Protein AF-A0AAD4YXG2-F1 (afdb_monomer)

Solvent-accessible surface area (backbone atoms only — not comparable to full-atom values): 8298 Å² total; per-residue (Å²): 131,85,83,76,75,76,77,72,77,76,66,37,11,30,27,74,53,99,91,39,80,49,74,29,40,59,72,61,63,84,53,98,58,30,67,62,29,49,56,43,34,53,54,48,53,57,55,30,40,77,74,67,58,70,81,53,51,87,80,49,86,70,93,64,57,68,69,56,36,45,53,53,62,66,35,30,12,63,47,50,33,50,24,39,52,54,72,71,50,83,59,79,82,60,73,46,59,39,38,32,73,42,69,59,50,67,49,57,54,51,50,51,16,40,46,12,54,76,68,68,33,44,38,37,40,36,33,61,81,50,73,37,48,28,46,79,47,39,48,77,50,74,85,61,99

Structure (mmCIF, N/CA/C/O backbone):
data_AF-A0AAD4YXG2-F1
#
_entry.id   AF-A0AAD4YXG2-F1
#
loop_
_atom_site.group_PDB
_atom_site.id
_atom_site.type_symbol
_atom_site.label_atom_id
_atom_site.label_alt_id
_atom_site.label_comp_id
_atom_site.label_asym_id
_atom_site.label_entity_id
_atom_site.label_seq_id
_atom_site.pdbx_PDB_ins_code
_atom_site.Cartn_x
_atom_site.Cartn_y
_atom_site.Cartn_z
_atom_site.occupancy
_atom_site.B_iso_or_equiv
_atom_site.auth_seq_id
_atom_site.auth_comp_id
_atom_site.auth_asym_id
_atom_site.auth_atom_id
_atom_site.pdbx_PDB_model_num
ATOM 1 N N . MET A 1 1 ? 14.886 6.160 -39.833 1.00 40.16 1 MET A N 1
ATOM 2 C CA . MET A 1 1 ? 13.669 5.986 -39.010 1.00 40.16 1 MET A CA 1
ATOM 3 C C . MET A 1 1 ? 13.838 6.837 -37.766 1.00 40.16 1 MET A C 1
ATOM 5 O O . MET A 1 1 ? 14.903 6.783 -37.172 1.00 40.16 1 MET A O 1
ATOM 9 N N . ARG A 1 2 ? 12.877 7.707 -37.438 1.00 43.59 2 ARG A N 1
ATOM 10 C CA . ARG A 1 2 ? 12.945 8.506 -36.206 1.00 43.59 2 ARG A CA 1
ATOM 11 C C . ARG A 1 2 ? 12.713 7.564 -35.029 1.00 43.59 2 ARG A C 1
ATOM 13 O O . ARG A 1 2 ? 11.618 7.019 -34.917 1.00 43.59 2 ARG A O 1
ATOM 20 N N . ASP A 1 3 ? 13.717 7.408 -34.173 1.00 48.09 3 ASP A N 1
ATOM 21 C CA . ASP A 1 3 ? 13.568 6.801 -32.853 1.00 48.09 3 ASP A CA 1
ATOM 22 C C . ASP A 1 3 ? 12.657 7.691 -32.003 1.00 48.09 3 ASP A C 1
ATOM 24 O O . ASP A 1 3 ? 13.101 8.535 -31.221 1.00 48.09 3 ASP A O 1
ATOM 28 N N . LEU A 1 4 ? 11.345 7.526 -32.173 1.00 50.19 4 LEU A N 1
ATOM 29 C CA . LEU A 1 4 ? 10.363 7.961 -31.195 1.00 50.19 4 LEU A CA 1
ATOM 30 C C . LEU A 1 4 ? 10.610 7.124 -29.939 1.00 50.19 4 LEU A C 1
ATOM 32 O O . LEU A 1 4 ? 10.006 6.072 -29.742 1.00 50.19 4 LEU A O 1
ATOM 36 N N . LYS A 1 5 ? 11.538 7.580 -29.090 1.00 51.53 5 LYS A N 1
ATOM 37 C CA . LYS A 1 5 ? 11.666 7.116 -27.710 1.00 51.53 5 LYS A CA 1
ATOM 38 C C . LYS A 1 5 ? 10.340 7.425 -27.021 1.00 51.53 5 LYS A C 1
ATOM 40 O O . LYS A 1 5 ? 10.163 8.504 -26.459 1.00 51.53 5 LYS A O 1
ATOM 45 N N . PHE A 1 6 ? 9.394 6.492 -27.083 1.00 51.44 6 PHE A N 1
ATOM 46 C CA . PHE A 1 6 ? 8.212 6.506 -26.238 1.00 51.44 6 PHE A CA 1
ATOM 47 C C . PHE A 1 6 ? 8.705 6.435 -24.790 1.00 51.44 6 PHE A C 1
ATOM 49 O O . PHE A 1 6 ? 8.960 5.354 -24.260 1.00 51.44 6 PHE A O 1
ATOM 56 N N . LYS A 1 7 ? 8.880 7.595 -24.146 1.00 53.06 7 LYS A N 1
ATOM 57 C CA . LYS A 1 7 ? 9.027 7.679 -22.694 1.00 53.06 7 LYS A CA 1
ATOM 58 C C . LYS A 1 7 ? 7.704 7.205 -22.103 1.00 53.06 7 LYS A C 1
ATOM 60 O O . LYS A 1 7 ? 6.760 7.978 -21.971 1.00 53.06 7 LYS A O 1
ATOM 65 N N . LYS A 1 8 ? 7.607 5.911 -21.798 1.00 64.38 8 LYS A N 1
ATOM 66 C CA . LYS A 1 8 ? 6.526 5.411 -20.951 1.00 64.38 8 LYS A CA 1
ATOM 67 C C . LYS A 1 8 ? 6.696 6.079 -19.591 1.00 64.38 8 LYS A C 1
ATOM 69 O O . LYS A 1 8 ? 7.761 5.975 -18.988 1.00 64.38 8 LYS A O 1
ATOM 74 N N . ASN A 1 9 ? 5.666 6.788 -19.137 1.00 76.44 9 ASN A N 1
ATOM 75 C CA . ASN A 1 9 ? 5.658 7.326 -17.783 1.00 76.44 9 ASN A CA 1
ATOM 76 C C . ASN A 1 9 ? 5.808 6.164 -16.788 1.00 76.44 9 ASN A C 1
ATOM 78 O O . ASN A 1 9 ? 5.163 5.126 -16.983 1.00 76.44 9 ASN A O 1
ATOM 82 N N . PRO A 1 10 ? 6.639 6.308 -15.743 1.00 88.56 10 PRO A N 1
ATOM 83 C CA . PRO A 1 10 ? 6.774 5.276 -14.727 1.00 88.56 10 PRO A CA 1
ATOM 84 C C . PRO A 1 10 ? 5.439 5.048 -14.006 1.00 88.56 10 PRO A C 1
ATOM 86 O O . PRO A 1 10 ? 4.567 5.922 -13.963 1.00 88.56 10 PRO A O 1
ATOM 89 N N . ALA A 1 11 ? 5.275 3.857 -13.432 1.00 93.38 11 ALA A N 1
ATOM 90 C CA . ALA A 1 11 ? 4.135 3.552 -12.580 1.00 93.38 11 ALA A CA 1
ATOM 91 C C . ALA A 1 11 ? 4.249 4.352 -11.275 1.00 93.38 11 ALA A C 1
ATOM 93 O O . ALA A 1 11 ? 5.112 4.074 -10.441 1.00 93.38 11 ALA A O 1
ATOM 94 N N . MET A 1 12 ? 3.362 5.323 -11.090 1.00 97.31 12 MET A N 1
ATOM 95 C CA . MET A 1 12 ? 3.357 6.220 -9.939 1.00 97.31 12 MET A CA 1
ATOM 96 C C . MET A 1 12 ? 2.059 6.073 -9.166 1.00 97.31 12 MET A C 1
ATOM 98 O O . MET A 1 12 ? 0.988 5.916 -9.763 1.00 97.31 12 MET A O 1
ATOM 102 N N . SER A 1 13 ? 2.178 6.166 -7.848 1.00 98.44 13 SER A N 1
ATOM 103 C CA . SER A 1 13 ? 1.037 6.272 -6.948 1.00 98.44 13 SER A CA 1
ATOM 104 C C . SER A 1 13 ? 1.214 7.486 -6.048 1.00 98.44 13 SER A C 1
ATOM 106 O O . SER A 1 13 ? 2.343 7.820 -5.701 1.00 98.44 13 SER A O 1
ATOM 108 N N . TRP A 1 14 ? 0.127 8.152 -5.679 1.00 98.38 14 TRP A N 1
ATOM 109 C CA . TRP A 1 14 ? 0.184 9.331 -4.819 1.00 98.38 14 TRP A CA 1
ATOM 110 C C . TRP A 1 14 ? -0.969 9.383 -3.825 1.00 98.38 14 TRP A C 1
ATOM 112 O O . TRP A 1 14 ? -1.996 8.717 -3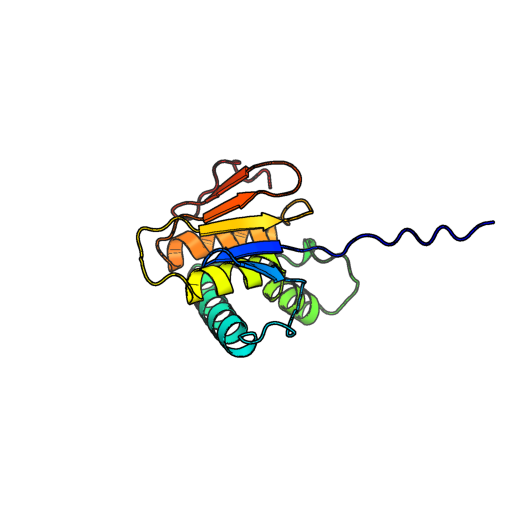.988 1.00 98.38 14 TRP A O 1
ATOM 122 N N . VAL A 1 15 ? -0.771 10.183 -2.787 1.00 97.81 15 VAL A N 1
ATOM 123 C CA . VAL A 1 15 ? -1.717 10.425 -1.701 1.00 97.81 15 VAL A CA 1
ATOM 124 C C . VAL A 1 15 ? -1.667 11.899 -1.316 1.00 97.81 15 VAL A C 1
ATOM 126 O O . VAL A 1 15 ? -0.603 12.513 -1.356 1.00 97.81 15 VAL A O 1
ATOM 129 N N . ASP A 1 16 ? -2.827 12.447 -0.969 1.00 95.25 16 ASP A N 1
ATOM 130 C CA . ASP A 1 16 ? -2.951 13.762 -0.343 1.00 95.25 16 ASP A CA 1
ATOM 131 C C . ASP A 1 16 ? -2.922 13.580 1.180 1.00 95.25 16 ASP A C 1
ATOM 133 O O . ASP A 1 16 ? -3.770 12.877 1.743 1.00 95.25 16 ASP A O 1
ATOM 137 N N . VAL A 1 17 ? -1.915 14.162 1.827 1.00 93.12 17 VAL A N 1
ATOM 138 C CA . VAL A 1 17 ? -1.789 14.233 3.284 1.00 93.12 17 VAL A CA 1
ATOM 139 C C . VAL A 1 17 ? -1.463 15.673 3.641 1.00 93.12 17 VAL A C 1
ATOM 141 O O . VAL A 1 17 ? -0.584 16.267 3.034 1.00 93.12 17 VAL A O 1
ATOM 144 N N . ASP A 1 18 ? -2.169 16.241 4.619 1.00 90.06 18 ASP A N 1
ATOM 145 C CA . ASP A 1 18 ? -1.928 17.608 5.098 1.00 90.06 18 ASP A CA 1
ATOM 146 C C . ASP A 1 18 ? -1.915 18.671 3.977 1.00 90.06 18 ASP A C 1
ATOM 148 O O . ASP A 1 18 ? -1.252 19.700 4.086 1.00 90.06 18 ASP A O 1
ATOM 152 N N . ARG A 1 19 ? -2.731 18.455 2.927 1.00 91.12 19 ARG A N 1
ATOM 153 C CA . ARG A 1 19 ? -2.850 19.298 1.718 1.00 91.12 19 ARG A CA 1
ATOM 154 C C . ARG A 1 19 ? -1.615 19.281 0.814 1.00 91.12 19 ARG A C 1
ATOM 156 O O . ARG A 1 19 ? -1.494 20.134 -0.067 1.00 91.12 19 ARG A O 1
ATOM 163 N N . GLU A 1 20 ? -0.721 18.320 1.006 1.00 95.62 20 GLU A N 1
ATOM 164 C CA . GLU A 1 20 ? 0.434 18.074 0.156 1.00 95.62 20 GLU A CA 1
ATOM 165 C C . GLU A 1 20 ? 0.266 16.751 -0.600 1.00 95.62 20 GLU A C 1
ATOM 167 O O . GLU A 1 20 ? -0.177 15.732 -0.062 1.00 95.62 20 GLU A O 1
ATOM 172 N N . VAL A 1 21 ? 0.617 16.764 -1.889 1.00 97.31 21 VAL A N 1
ATOM 173 C CA . VAL A 1 21 ? 0.595 15.565 -2.729 1.00 97.31 21 VAL A CA 1
ATOM 174 C C . VAL A 1 21 ? 1.945 14.868 -2.649 1.00 97.31 21 VAL A C 1
ATOM 176 O O . VAL A 1 21 ? 2.933 15.332 -3.217 1.00 97.31 21 VAL A O 1
ATOM 179 N N . HIS A 1 22 ? 1.962 13.693 -2.029 1.00 98.06 22 HIS A N 1
ATOM 180 C CA . HIS A 1 22 ? 3.145 12.844 -1.945 1.00 98.06 22 HIS A CA 1
ATOM 181 C C . HIS A 1 22 ? 3.076 11.761 -3.015 1.00 98.06 22 HIS A C 1
ATOM 183 O O . HIS A 1 22 ? 2.147 10.951 -3.032 1.00 98.06 22 HIS A O 1
ATOM 189 N N . THR A 1 23 ? 4.058 11.749 -3.915 1.00 97.94 23 THR A N 1
ATOM 190 C CA . THR A 1 23 ? 4.132 10.814 -5.046 1.00 97.94 23 THR A CA 1
ATOM 191 C C . THR A 1 23 ? 5.253 9.811 -4.833 1.00 97.94 23 THR A C 1
ATOM 193 O O . THR A 1 23 ? 6.327 10.173 -4.366 1.00 97.94 23 THR A O 1
ATOM 196 N N . PHE A 1 24 ? 5.000 8.562 -5.210 1.00 98.25 24 PHE A N 1
ATOM 197 C CA . PHE A 1 24 ? 5.917 7.445 -5.046 1.00 98.25 24 PHE A CA 1
ATOM 198 C C . PHE A 1 24 ? 6.078 6.686 -6.360 1.00 98.25 24 PHE A C 1
ATOM 200 O O . PHE A 1 24 ? 5.102 6.407 -7.068 1.00 98.25 24 PHE A O 1
ATOM 207 N N . MET A 1 25 ? 7.312 6.290 -6.653 1.00 97.12 25 MET A N 1
ATOM 208 C CA . MET A 1 25 ? 7.646 5.275 -7.658 1.00 97.12 25 MET A CA 1
ATOM 209 C C . MET A 1 25 ? 7.971 3.931 -6.995 1.00 97.12 25 MET A C 1
ATOM 211 O O . MET A 1 25 ? 8.062 3.829 -5.775 1.00 97.12 25 MET A O 1
ATOM 215 N N . ALA A 1 26 ? 8.108 2.867 -7.789 1.00 95.12 26 ALA A N 1
ATOM 216 C CA . ALA A 1 26 ? 8.556 1.589 -7.246 1.00 95.12 26 ALA A CA 1
ATOM 217 C C . ALA A 1 26 ? 9.995 1.709 -6.709 1.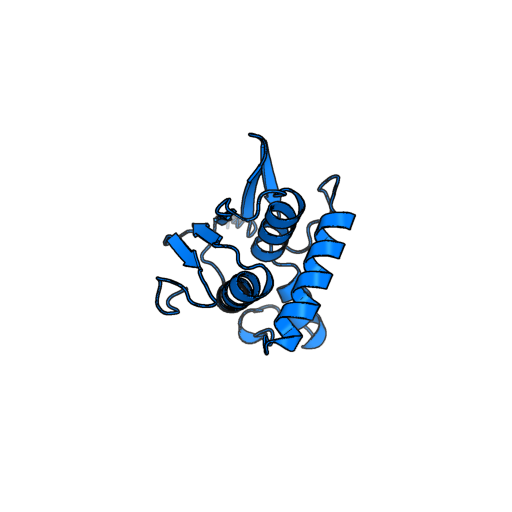00 95.12 26 ALA A C 1
ATOM 219 O O . ALA A 1 26 ? 10.868 2.214 -7.413 1.00 95.12 26 ALA A O 1
ATOM 220 N N . GLY A 1 27 ? 10.229 1.246 -5.479 1.00 94.31 27 GLY A N 1
ATOM 221 C CA . GLY A 1 27 ? 11.536 1.331 -4.814 1.00 94.31 27 GLY A CA 1
ATOM 222 C C . GLY A 1 27 ? 11.985 2.755 -4.467 1.00 94.31 27 GLY A C 1
ATOM 223 O O . GLY A 1 27 ? 13.179 2.985 -4.308 1.00 94.31 27 GLY A O 1
ATOM 224 N N . ASP A 1 28 ? 11.057 3.709 -4.391 1.00 93.50 28 ASP A N 1
ATOM 225 C CA . ASP A 1 28 ? 11.376 5.116 -4.164 1.00 93.50 28 ASP A CA 1
ATOM 226 C C . ASP A 1 28 ? 11.943 5.378 -2.758 1.00 93.50 28 ASP A C 1
ATOM 228 O O . ASP A 1 28 ? 11.373 4.970 -1.743 1.00 93.50 28 ASP A O 1
ATOM 232 N N . LEU A 1 29 ? 13.071 6.089 -2.716 1.00 95.56 29 LEU A N 1
ATOM 233 C CA . LEU A 1 29 ? 13.778 6.495 -1.502 1.00 95.56 29 LEU A CA 1
ATOM 234 C C . LEU A 1 29 ? 13.964 8.017 -1.400 1.00 95.56 29 LEU A C 1
ATOM 236 O O . LEU A 1 29 ? 14.557 8.475 -0.423 1.00 95.56 29 LEU A O 1
ATOM 240 N N . SER A 1 30 ? 13.469 8.809 -2.362 1.00 95.62 30 SER A N 1
ATOM 241 C CA . SER A 1 30 ? 13.703 10.260 -2.398 1.00 95.62 30 SER A CA 1
ATOM 242 C C . SER A 1 30 ? 12.850 11.045 -1.403 1.00 95.62 30 SER A C 1
ATOM 244 O O . SER A 1 30 ? 13.126 12.213 -1.143 1.00 95.62 30 SER A O 1
ATOM 246 N N . HIS A 1 31 ? 11.805 10.430 -0.846 1.00 97.06 31 HIS A N 1
ATOM 247 C CA . HIS A 1 31 ? 10.954 11.073 0.149 1.00 97.06 31 HIS A CA 1
ATOM 248 C C . HIS A 1 31 ? 11.739 11.363 1.449 1.00 97.06 31 HIS A C 1
ATOM 250 O O . HIS A 1 31 ? 12.414 10.458 1.942 1.00 97.06 31 HIS A O 1
ATOM 256 N N . PRO A 1 32 ? 11.599 12.544 2.090 1.00 96.94 32 PRO A N 1
ATOM 257 C CA . PRO A 1 32 ? 12.317 12.872 3.334 1.00 96.94 32 PRO A CA 1
ATOM 258 C C . PRO A 1 32 ? 12.098 11.868 4.477 1.00 96.94 32 PRO A C 1
ATOM 260 O O . PRO A 1 32 ? 12.966 11.663 5.319 1.00 96.94 32 PRO A O 1
ATOM 263 N N . ARG A 1 33 ? 10.935 11.206 4.480 1.00 97.38 33 ARG A N 1
ATOM 264 C CA . ARG A 1 33 ? 10.550 10.154 5.441 1.00 97.38 33 ARG A CA 1
ATOM 265 C C . ARG A 1 33 ? 10.720 8.724 4.912 1.00 97.38 33 ARG A C 1
ATOM 267 O O . ARG A 1 33 ? 10.096 7.802 5.430 1.00 97.38 33 ARG A O 1
ATOM 274 N N . SER A 1 34 ? 11.513 8.511 3.859 1.00 97.75 34 SER A N 1
ATOM 275 C CA . SER A 1 34 ? 11.640 7.208 3.179 1.00 97.75 34 SER A CA 1
ATOM 276 C C . SER A 1 34 ? 12.005 6.063 4.125 1.00 97.75 34 SER A C 1
ATOM 278 O O . SER A 1 34 ? 11.481 4.958 3.981 1.00 97.75 34 SER A O 1
ATOM 280 N N . ARG A 1 35 ? 12.835 6.320 5.140 1.00 98.25 35 ARG A N 1
ATOM 281 C CA . ARG A 1 35 ? 13.156 5.337 6.182 1.00 98.25 35 ARG A CA 1
ATOM 282 C C . ARG A 1 35 ? 11.912 4.867 6.942 1.00 98.25 35 ARG A C 1
ATOM 284 O O . ARG A 1 35 ? 11.657 3.670 7.004 1.00 98.25 35 ARG A O 1
ATOM 291 N N . GLU A 1 36 ? 11.121 5.790 7.478 1.00 98.44 36 GLU A N 1
ATOM 292 C CA . GLU A 1 36 ? 9.921 5.473 8.267 1.00 98.44 36 GLU A CA 1
ATOM 293 C C . GLU A 1 36 ? 8.831 4.810 7.415 1.00 98.44 36 GLU A C 1
ATOM 295 O O . GLU A 1 36 ? 8.110 3.923 7.882 1.00 98.44 36 GLU A O 1
ATOM 300 N N . ILE A 1 37 ? 8.730 5.214 6.145 1.00 98.44 37 ILE A N 1
ATOM 301 C CA . ILE A 1 37 ? 7.829 4.597 5.167 1.00 98.44 37 ILE A CA 1
ATOM 302 C C . ILE A 1 37 ? 8.220 3.137 4.952 1.00 98.44 37 ILE A C 1
ATOM 304 O O . ILE A 1 37 ? 7.359 2.265 5.048 1.00 98.44 37 ILE A O 1
ATOM 308 N N . ASN A 1 38 ? 9.506 2.858 4.720 1.00 98.06 38 ASN A N 1
ATOM 309 C CA . ASN A 1 38 ? 9.996 1.491 4.557 1.00 98.06 38 ASN A CA 1
ATOM 310 C C . ASN A 1 38 ? 9.814 0.666 5.835 1.00 98.06 38 ASN A C 1
ATOM 312 O O . ASN A 1 38 ? 9.313 -0.449 5.769 1.00 98.06 38 ASN A O 1
ATOM 316 N N . GLU A 1 39 ? 10.120 1.213 7.012 1.00 98.38 39 GLU A N 1
ATOM 317 C CA . GLU A 1 39 ? 9.882 0.518 8.285 1.00 98.38 39 GLU A CA 1
ATOM 318 C C . GLU A 1 39 ? 8.393 0.184 8.492 1.00 98.38 39 GLU A C 1
ATOM 320 O O . GLU A 1 39 ? 8.051 -0.890 8.993 1.00 98.38 39 GLU A O 1
ATOM 325 N N . THR A 1 40 ? 7.489 1.081 8.090 1.00 98.31 40 THR A N 1
ATOM 326 C CA . THR A 1 40 ? 6.038 0.841 8.128 1.00 98.31 40 THR A CA 1
ATOM 327 C C . THR A 1 40 ? 5.624 -0.234 7.125 1.00 98.31 40 THR A C 1
ATOM 329 O O . THR A 1 40 ? 4.869 -1.142 7.477 1.00 98.31 40 THR A O 1
ATOM 332 N 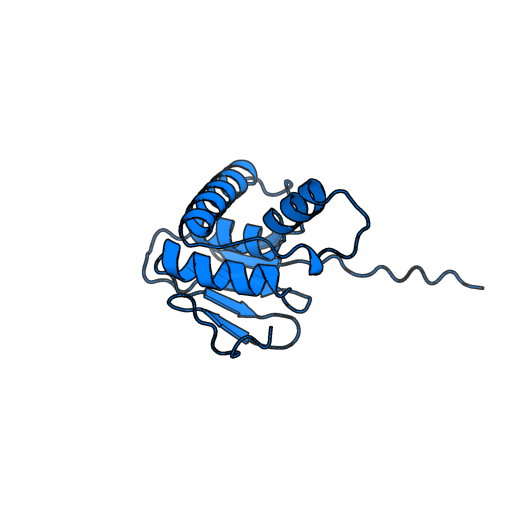N . LEU A 1 41 ? 6.154 -0.171 5.903 1.00 98.50 41 LEU A N 1
ATOM 333 C CA . LEU A 1 41 ? 5.919 -1.154 4.851 1.00 98.50 41 LEU A CA 1
ATOM 334 C C . LEU A 1 41 ? 6.368 -2.557 5.279 1.00 98.50 41 LEU A C 1
ATOM 336 O O . LEU A 1 41 ? 5.580 -3.495 5.188 1.00 98.50 41 LEU A O 1
ATOM 340 N N . GLU A 1 42 ? 7.579 -2.706 5.818 1.00 98.31 42 GLU A N 1
ATOM 341 C CA . GLU A 1 42 ? 8.100 -3.991 6.303 1.00 98.31 42 GLU A CA 1
ATOM 342 C C . GLU A 1 42 ? 7.233 -4.573 7.425 1.00 98.31 42 GLU A C 1
ATOM 344 O O . GLU A 1 42 ? 6.887 -5.760 7.413 1.00 98.31 42 GLU A O 1
ATOM 349 N N . LYS A 1 43 ? 6.790 -3.729 8.368 1.00 98.44 43 LYS A N 1
ATOM 350 C CA . LYS A 1 43 ? 5.848 -4.142 9.421 1.00 98.44 43 LYS A CA 1
ATOM 351 C C . LYS A 1 43 ? 4.528 -4.637 8.830 1.00 98.44 43 LYS A C 1
ATOM 353 O O . LYS A 1 43 ? 3.992 -5.641 9.303 1.00 98.44 43 LYS A O 1
ATOM 358 N N . LEU A 1 44 ? 3.990 -3.957 7.815 1.00 98.38 44 LEU A N 1
ATOM 359 C CA . LEU A 1 44 ? 2.775 -4.399 7.129 1.00 98.38 44 LEU A CA 1
ATOM 360 C C . LEU A 1 44 ? 3.006 -5.722 6.400 1.00 98.38 44 LEU A C 1
ATOM 362 O O . LEU A 1 44 ? 2.201 -6.630 6.580 1.00 98.38 44 LEU A O 1
ATOM 366 N N . ILE A 1 45 ? 4.105 -5.862 5.651 1.00 98.12 45 ILE A N 1
ATOM 367 C CA . ILE A 1 45 ? 4.478 -7.094 4.938 1.00 98.12 45 ILE A CA 1
ATOM 368 C C . ILE A 1 45 ? 4.533 -8.282 5.900 1.00 98.12 45 ILE A C 1
ATOM 370 O O . ILE A 1 45 ? 3.933 -9.318 5.616 1.00 98.12 45 ILE A O 1
ATOM 374 N N . GLY A 1 46 ? 5.190 -8.130 7.053 1.00 98.31 46 GLY A N 1
ATOM 375 C CA . GLY A 1 46 ? 5.229 -9.168 8.083 1.00 98.31 46 GLY A CA 1
ATOM 376 C C . GLY A 1 46 ? 3.829 -9.567 8.559 1.00 98.31 46 GLY A C 1
ATOM 377 O O . GLY A 1 46 ? 3.487 -10.747 8.565 1.00 98.31 46 GLY A O 1
ATOM 378 N N . LYS A 1 47 ? 2.979 -8.586 8.883 1.00 98.50 47 LYS A N 1
ATOM 379 C CA . LYS A 1 47 ? 1.612 -8.842 9.368 1.00 98.50 47 LYS A CA 1
ATOM 380 C C . LYS A 1 47 ? 0.713 -9.491 8.318 1.00 98.50 47 LYS A C 1
ATOM 382 O O . LYS A 1 47 ? -0.013 -10.423 8.644 1.00 98.50 47 LYS A O 1
ATOM 387 N N . VAL A 1 48 ? 0.749 -9.036 7.064 1.00 98.44 48 VAL A N 1
ATOM 388 C CA . VAL A 1 48 ? -0.098 -9.622 6.013 1.00 98.44 48 VAL A CA 1
ATOM 389 C C . VAL A 1 48 ? 0.340 -11.044 5.661 1.00 98.44 48 VAL A C 1
ATOM 391 O O . VAL A 1 48 ? -0.517 -11.878 5.384 1.00 98.44 48 VAL A O 1
ATOM 394 N N . LYS A 1 49 ? 1.644 -11.358 5.733 1.00 97.88 49 LYS A N 1
ATOM 395 C CA . LYS A 1 49 ? 2.153 -12.726 5.545 1.00 97.88 49 LYS A CA 1
ATOM 396 C C . LYS A 1 49 ? 1.608 -13.684 6.600 1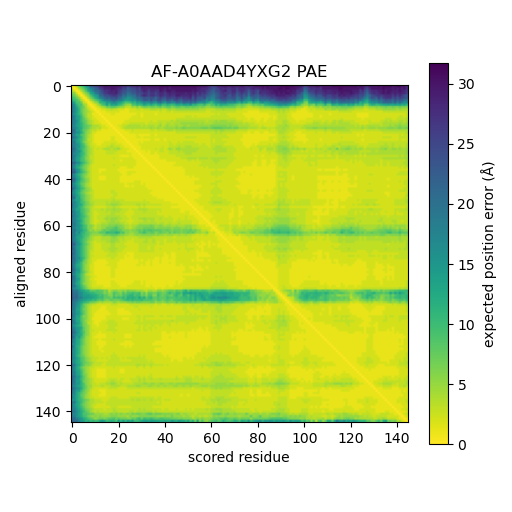.00 97.88 49 LYS A C 1
ATOM 398 O O . LYS A 1 49 ? 1.193 -14.782 6.249 1.00 97.88 49 LYS A O 1
ATOM 403 N N . LEU A 1 50 ? 1.532 -13.253 7.863 1.00 97.94 50 LEU A N 1
ATOM 404 C CA . LEU A 1 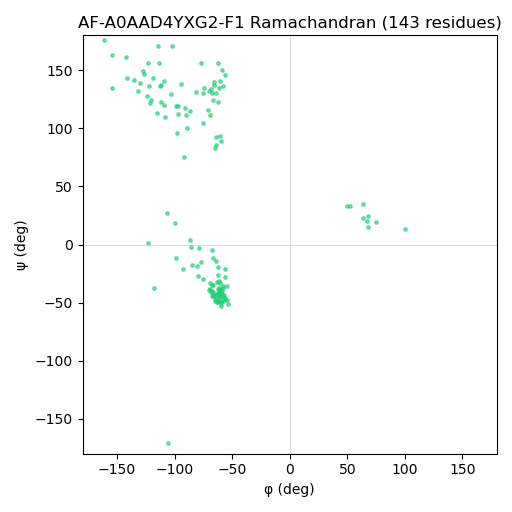50 ? 0.918 -14.045 8.938 1.00 97.94 50 LEU A CA 1
ATOM 405 C C . LEU A 1 50 ? -0.575 -14.320 8.696 1.00 97.94 50 LEU A C 1
ATOM 407 O O . LEU A 1 50 ? -1.092 -15.325 9.170 1.00 97.94 50 LEU A O 1
ATOM 411 N N . LEU A 1 51 ? -1.262 -13.460 7.937 1.00 97.38 51 LEU A N 1
ATOM 412 C CA . LEU A 1 51 ? -2.649 -13.673 7.514 1.00 97.38 51 LEU A CA 1
ATOM 413 C C . LEU A 1 51 ? -2.786 -14.506 6.227 1.00 97.38 51 LEU A C 1
ATOM 415 O O . LEU A 1 51 ? -3.910 -14.766 5.804 1.00 97.38 51 LEU A O 1
ATOM 419 N N . GLY A 1 52 ? -1.678 -14.912 5.599 1.00 97.62 52 GLY A N 1
ATOM 420 C CA . GLY A 1 52 ? -1.674 -15.735 4.388 1.00 97.62 52 GLY A CA 1
ATOM 421 C C . GLY A 1 52 ? -1.458 -14.978 3.074 1.00 97.62 52 GLY A C 1
ATOM 422 O O . GLY A 1 52 ? -1.681 -15.552 2.010 1.00 97.62 52 GLY A O 1
ATOM 423 N N . TYR A 1 53 ? -1.023 -13.713 3.100 1.00 97.88 53 TYR A N 1
ATOM 424 C CA . TYR A 1 53 ? -0.590 -13.035 1.873 1.00 97.88 53 TYR A CA 1
ATOM 425 C C . TYR A 1 53 ? 0.691 -13.673 1.319 1.00 97.88 53 TYR A C 1
ATOM 427 O O . TYR A 1 53 ? 1.724 -13.710 1.993 1.00 97.88 53 TYR A O 1
ATOM 435 N N . VAL A 1 54 ? 0.634 -14.098 0.057 1.00 96.69 54 VAL A N 1
ATOM 436 C CA . VAL A 1 54 ? 1.774 -14.602 -0.716 1.00 96.69 54 VAL A CA 1
ATOM 437 C C . VAL A 1 54 ? 1.946 -13.707 -1.947 1.00 96.69 54 VAL A C 1
ATOM 439 O O . VAL A 1 54 ? 0.975 -13.546 -2.690 1.00 96.69 54 VAL A O 1
ATOM 442 N N . PRO A 1 55 ? 3.133 -13.113 -2.180 1.00 96.94 55 PRO A N 1
ATOM 443 C CA . PRO A 1 55 ? 3.369 -12.309 -3.372 1.00 96.94 55 PRO A CA 1
ATOM 444 C C . PRO A 1 55 ? 3.219 -13.130 -4.648 1.00 96.94 55 PRO A C 1
ATOM 446 O O . PRO A 1 55 ? 3.777 -14.223 -4.753 1.00 96.94 55 PRO A O 1
ATOM 449 N N . ASP A 1 56 ? 2.518 -12.577 -5.631 1.00 97.00 56 ASP A N 1
ATOM 450 C CA . ASP A 1 56 ? 2.281 -13.250 -6.908 1.00 97.00 56 ASP A CA 1
ATOM 451 C C . ASP A 1 56 ? 3.271 -12.775 -7.983 1.00 97.00 56 ASP A C 1
ATOM 453 O O . ASP A 1 56 ? 3.071 -11.752 -8.647 1.00 97.00 56 ASP A O 1
ATOM 457 N N . THR A 1 57 ? 4.361 -13.531 -8.157 1.00 96.31 57 THR A N 1
ATOM 458 C CA . THR A 1 57 ? 5.468 -13.187 -9.068 1.00 96.31 57 THR A CA 1
ATOM 459 C C . THR A 1 57 ? 5.081 -13.198 -10.545 1.00 96.31 57 THR A C 1
ATOM 461 O O . THR A 1 57 ? 5.801 -12.615 -11.354 1.00 96.31 57 THR A O 1
ATOM 464 N N . ARG A 1 58 ? 3.901 -13.726 -10.909 1.00 95.56 58 ARG A N 1
ATOM 465 C CA . ARG A 1 58 ? 3.355 -13.641 -12.277 1.00 95.56 58 ARG A CA 1
ATOM 466 C C . ARG A 1 58 ? 3.092 -12.197 -12.720 1.00 95.56 58 ARG A C 1
ATOM 468 O O . ARG A 1 58 ? 2.990 -11.938 -13.915 1.00 95.56 58 ARG A O 1
ATOM 475 N N . PHE A 1 59 ? 2.990 -11.253 -11.778 1.00 93.94 59 PHE A N 1
ATOM 476 C CA . PHE A 1 59 ? 2.845 -9.822 -12.068 1.00 93.94 59 PHE A CA 1
ATOM 477 C C . PHE A 1 59 ? 4.177 -9.078 -12.263 1.00 93.94 59 PHE A C 1
ATOM 479 O O . PHE A 1 59 ? 4.158 -7.863 -12.467 1.00 93.94 59 PHE A O 1
ATOM 486 N N . VAL A 1 60 ? 5.316 -9.776 -12.233 1.00 93.25 60 VAL A N 1
ATOM 487 C CA . VAL A 1 60 ? 6.637 -9.230 -12.574 1.00 93.25 60 VAL A CA 1
ATOM 488 C C . VAL A 1 60 ? 7.065 -9.816 -13.918 1.00 93.25 60 VAL A C 1
ATOM 490 O O . VAL A 1 60 ? 7.343 -11.006 -14.024 1.00 93.25 60 VAL A O 1
ATOM 493 N N . LEU A 1 61 ? 7.084 -8.981 -14.959 1.00 89.31 61 LEU A N 1
ATOM 494 C CA . LEU A 1 61 ? 7.389 -9.410 -16.333 1.00 89.31 61 LEU A CA 1
ATOM 495 C C . LEU A 1 61 ? 8.890 -9.454 -16.627 1.00 89.31 61 LEU A C 1
ATOM 497 O O . LEU A 1 61 ? 9.310 -10.029 -17.626 1.00 89.31 61 LEU A O 1
ATOM 501 N N . GLN A 1 62 ? 9.686 -8.788 -15.796 1.00 88.19 62 GLN A N 1
ATOM 502 C CA . GLN A 1 62 ? 11.130 -8.766 -15.921 1.00 88.19 62 GLN A CA 1
ATOM 503 C C . GLN A 1 62 ? 11.697 -10.152 -15.609 1.00 88.19 62 GLN A C 1
ATOM 505 O O . GLN A 1 62 ? 11.338 -10.767 -14.602 1.00 88.19 62 GLN A O 1
ATOM 510 N N . ASP A 1 63 ? 12.607 -10.607 -16.463 1.00 90.44 63 ASP A N 1
ATOM 511 C CA . ASP A 1 63 ? 13.336 -11.849 -16.251 1.00 90.44 63 ASP A CA 1
ATOM 512 C C . ASP A 1 63 ? 14.406 -11.633 -15.174 1.00 90.44 63 ASP A C 1
ATOM 514 O O . ASP A 1 63 ? 15.389 -10.920 -15.374 1.00 90.44 63 ASP A O 1
ATOM 518 N N . MET A 1 64 ? 14.131 -12.148 -13.980 1.00 93.12 64 MET A N 1
ATOM 519 C CA . MET A 1 64 ? 14.981 -12.055 -12.798 1.00 93.12 64 MET A CA 1
ATOM 520 C C . MET A 1 64 ? 14.682 -13.236 -11.875 1.00 93.12 64 MET A C 1
ATOM 522 O O . MET A 1 64 ? 13.622 -13.859 -11.977 1.00 93.12 64 MET A O 1
ATOM 526 N N . ASP A 1 65 ? 15.584 -13.502 -10.935 1.00 95.44 65 ASP A N 1
ATOM 527 C CA . ASP A 1 65 ? 15.399 -14.565 -9.950 1.00 95.44 65 ASP A CA 1
ATOM 528 C C . ASP A 1 65 ? 14.097 -14.388 -9.153 1.00 95.44 65 ASP A C 1
ATOM 530 O O . ASP A 1 65 ? 13.684 -13.269 -8.835 1.00 95.44 65 ASP A O 1
ATOM 534 N N . GLU A 1 66 ? 13.454 -15.493 -8.773 1.00 93.44 66 GLU A N 1
ATOM 535 C CA . GLU A 1 66 ? 12.155 -15.459 -8.083 1.00 93.44 66 GLU A CA 1
ATOM 536 C C . GLU A 1 66 ? 12.183 -14.653 -6.776 1.00 93.44 66 GLU A C 1
ATOM 538 O O . GLU A 1 66 ? 11.232 -13.934 -6.465 1.00 93.44 66 GLU A O 1
ATOM 543 N N . GLU A 1 67 ? 13.286 -14.696 -6.027 1.00 93.75 67 GLU A N 1
ATOM 544 C CA . GLU A 1 67 ? 13.442 -13.872 -4.823 1.00 93.75 67 GLU A CA 1
ATOM 545 C C . GLU A 1 67 ? 13.534 -12.374 -5.146 1.00 93.75 67 GLU A C 1
ATOM 547 O O . GLU A 1 67 ? 12.973 -11.546 -4.422 1.00 93.75 67 GLU A O 1
ATOM 552 N N . LEU A 1 68 ? 14.154 -12.009 -6.272 1.00 94.06 68 LEU A N 1
ATOM 553 C CA . LEU A 1 68 ? 14.181 -10.626 -6.748 1.00 94.06 68 LEU A CA 1
ATOM 554 C C . LEU A 1 68 ? 12.795 -10.173 -7.221 1.00 94.06 68 LEU A C 1
ATOM 556 O O . LEU A 1 68 ? 12.395 -9.053 -6.895 1.00 94.06 68 LEU A O 1
ATOM 560 N N . LYS A 1 69 ? 12.018 -11.041 -7.888 1.00 95.19 69 LYS A N 1
ATOM 561 C CA . LYS A 1 69 ? 10.621 -10.739 -8.256 1.00 95.19 69 LYS A CA 1
ATOM 562 C C . LYS A 1 69 ? 9.771 -10.467 -7.022 1.00 95.19 69 LYS A C 1
ATOM 564 O O . LYS A 1 69 ? 9.110 -9.431 -6.945 1.00 95.19 69 LYS A O 1
ATOM 569 N N . LYS A 1 70 ? 9.825 -11.356 -6.022 1.00 94.75 70 LYS A N 1
ATOM 570 C CA . LYS A 1 70 ? 9.115 -11.170 -4.744 1.00 94.75 70 LYS A CA 1
ATOM 571 C C . LYS A 1 70 ? 9.518 -9.859 -4.082 1.00 94.75 70 LYS A C 1
ATOM 573 O O . LYS A 1 70 ? 8.651 -9.106 -3.641 1.00 94.75 70 LYS A O 1
ATOM 578 N N . ARG A 1 71 ? 10.823 -9.569 -4.041 1.00 94.06 71 ARG A N 1
ATOM 579 C CA . ARG A 1 71 ? 11.338 -8.322 -3.475 1.00 94.06 71 ARG A CA 1
ATOM 580 C C . ARG A 1 71 ? 10.803 -7.104 -4.219 1.00 94.06 71 ARG A C 1
ATOM 582 O O . ARG A 1 71 ? 10.348 -6.171 -3.570 1.00 94.06 71 ARG A O 1
ATOM 589 N N . SER A 1 72 ? 10.799 -7.123 -5.549 1.00 95.31 72 SER A N 1
ATOM 590 C CA . SER A 1 72 ? 10.274 -6.029 -6.373 1.00 95.31 72 SER A CA 1
ATOM 591 C C . SER A 1 72 ? 8.804 -5.724 -6.058 1.00 95.31 72 SER A C 1
ATOM 593 O O . SER A 1 72 ? 8.457 -4.561 -5.841 1.00 95.31 72 SER A O 1
ATOM 595 N N . LEU A 1 73 ? 7.967 -6.760 -5.915 1.00 97.12 73 LEU A N 1
ATOM 596 C CA . LEU A 1 73 ? 6.551 -6.606 -5.571 1.00 97.12 73 LEU A CA 1
ATOM 597 C C . LEU A 1 73 ? 6.339 -5.870 -4.247 1.00 97.12 73 LEU A C 1
ATOM 599 O O . LEU A 1 73 ? 5.386 -5.099 -4.128 1.00 97.12 73 LEU A O 1
ATOM 603 N N . TYR A 1 74 ? 7.178 -6.098 -3.234 1.00 97.00 74 TYR A N 1
ATOM 604 C CA . TYR A 1 74 ? 7.019 -5.457 -1.924 1.00 97.00 74 TYR A CA 1
ATOM 605 C C . TYR A 1 74 ? 7.124 -3.934 -1.984 1.00 97.00 74 TYR A C 1
ATOM 607 O O . TYR A 1 74 ? 6.416 -3.261 -1.240 1.00 97.00 74 TYR A O 1
ATOM 615 N N . TYR A 1 75 ? 7.918 -3.395 -2.908 1.00 97.19 75 TYR A N 1
ATOM 616 C CA . TYR A 1 75 ? 8.177 -1.959 -3.014 1.00 97.19 75 TYR A CA 1
ATOM 617 C C . TYR A 1 75 ? 7.466 -1.306 -4.201 1.00 97.19 75 TYR A C 1
ATOM 619 O O . TYR A 1 75 ? 7.927 -0.292 -4.720 1.00 97.19 75 TYR A O 1
ATOM 627 N N . HIS A 1 76 ? 6.340 -1.861 -4.651 1.00 97.94 76 HIS A N 1
ATOM 628 C CA . HIS A 1 76 ? 5.464 -1.174 -5.601 1.00 97.94 76 HIS A CA 1
ATOM 629 C C . HIS A 1 76 ? 4.956 0.164 -5.045 1.00 97.94 76 HIS A C 1
ATOM 631 O O . HIS A 1 76 ? 4.749 0.317 -3.837 1.00 97.94 76 HIS A O 1
ATOM 637 N N . SER A 1 77 ? 4.700 1.128 -5.937 1.00 98.19 77 SER A N 1
ATOM 638 C CA . SER A 1 77 ? 4.332 2.490 -5.535 1.00 98.19 77 SER A CA 1
ATOM 639 C C . SER A 1 77 ? 3.042 2.555 -4.717 1.00 98.19 77 SER A C 1
ATOM 641 O O . SER A 1 77 ? 2.959 3.365 -3.799 1.00 98.19 77 SER A O 1
ATOM 643 N N . GLU A 1 78 ? 2.061 1.682 -4.972 1.00 98.44 78 GLU A N 1
ATOM 644 C CA . GLU A 1 78 ? 0.834 1.591 -4.167 1.00 98.44 78 GLU A CA 1
ATOM 645 C C . GLU A 1 78 ? 1.141 1.257 -2.706 1.00 98.44 78 GLU A C 1
ATOM 647 O O . GLU A 1 78 ? 0.543 1.828 -1.794 1.00 98.44 78 GLU A O 1
ATOM 652 N N . LYS A 1 79 ? 2.081 0.329 -2.480 1.00 98.62 79 LYS A N 1
ATOM 653 C CA . LYS A 1 79 ? 2.437 -0.146 -1.140 1.00 98.62 79 LYS A CA 1
ATOM 654 C C . LYS A 1 79 ? 3.170 0.939 -0.360 1.00 98.62 79 LYS A C 1
ATOM 656 O O . LYS A 1 79 ? 2.877 1.134 0.819 1.00 98.62 79 LYS A O 1
ATOM 661 N N . LEU A 1 80 ? 4.046 1.692 -1.026 1.00 98.62 80 LEU A N 1
ATOM 662 C CA . LEU A 1 80 ? 4.715 2.860 -0.445 1.00 98.62 80 LEU A CA 1
ATOM 663 C C . LEU A 1 80 ? 3.715 3.973 -0.107 1.00 98.62 80 LEU A C 1
ATOM 665 O O . LEU A 1 80 ? 3.698 4.440 1.030 1.00 98.62 80 LEU A O 1
ATOM 669 N N . ALA A 1 81 ? 2.824 4.325 -1.040 1.00 98.50 81 ALA A N 1
ATOM 670 C CA . ALA A 1 81 ? 1.805 5.353 -0.823 1.00 98.50 81 ALA A CA 1
ATOM 671 C C . ALA A 1 81 ? 0.869 5.010 0.349 1.00 98.50 81 ALA A C 1
ATOM 673 O O . ALA A 1 81 ? 0.608 5.855 1.202 1.00 98.50 81 ALA A O 1
ATOM 674 N N . ILE A 1 82 ? 0.404 3.758 0.439 1.00 98.38 82 ILE A N 1
ATOM 675 C CA . ILE A 1 82 ? -0.445 3.296 1.549 1.00 98.38 82 ILE A CA 1
ATOM 676 C C . ILE A 1 82 ? 0.324 3.271 2.869 1.00 98.38 82 ILE A C 1
ATOM 678 O O . ILE A 1 82 ? -0.225 3.664 3.898 1.00 98.38 82 ILE A O 1
ATOM 682 N N . SER A 1 83 ? 1.586 2.838 2.855 1.00 98.38 83 SER A N 1
ATOM 683 C CA . SER A 1 83 ? 2.422 2.818 4.061 1.00 98.38 83 SER A CA 1
ATOM 684 C C . SER A 1 83 ? 2.654 4.229 4.592 1.00 98.38 83 SER A C 1
ATOM 686 O O . SER A 1 83 ? 2.509 4.456 5.790 1.00 98.38 83 SER A O 1
ATOM 688 N N . PHE A 1 84 ? 2.923 5.193 3.709 1.00 98.31 84 PHE A N 1
ATOM 689 C CA . PHE A 1 84 ? 3.013 6.602 4.077 1.00 98.31 84 PHE A CA 1
ATOM 690 C C . PHE A 1 84 ? 1.677 7.145 4.603 1.00 98.31 84 PHE A C 1
ATOM 692 O O . PHE A 1 84 ? 1.639 7.743 5.673 1.00 98.31 84 PHE A O 1
ATOM 699 N N . ALA A 1 85 ? 0.562 6.874 3.919 1.00 97.50 85 ALA A N 1
ATOM 700 C CA . ALA A 1 85 ? -0.757 7.320 4.366 1.00 97.50 85 ALA A CA 1
ATOM 701 C C . ALA A 1 85 ? -1.121 6.779 5.763 1.00 97.50 85 ALA A C 1
ATOM 703 O O . ALA A 1 85 ? -1.675 7.502 6.589 1.00 97.50 85 ALA A O 1
ATOM 704 N N . LEU A 1 86 ? -0.789 5.516 6.048 1.00 96.62 86 LEU A N 1
ATOM 705 C CA . LEU A 1 86 ? -0.968 4.904 7.368 1.00 96.62 86 LEU A CA 1
ATOM 706 C C . LEU A 1 86 ? -0.036 5.506 8.421 1.00 96.62 86 LEU A C 1
ATOM 708 O O . LEU A 1 86 ? -0.477 5.734 9.543 1.00 96.62 86 LEU A O 1
ATOM 712 N N . LEU A 1 87 ? 1.225 5.768 8.066 1.00 96.38 87 LEU A N 1
ATOM 713 C CA . LEU A 1 87 ? 2.204 6.413 8.944 1.00 96.38 87 LEU A CA 1
ATOM 714 C C . LEU A 1 87 ? 1.733 7.807 9.383 1.00 96.38 87 LEU A C 1
ATOM 716 O O . LEU A 1 87 ? 1.891 8.172 10.545 1.00 96.38 87 LEU A O 1
ATOM 720 N N . MET A 1 88 ? 1.151 8.573 8.460 1.00 95.50 88 MET A N 1
ATOM 721 C CA . MET A 1 88 ? 0.685 9.937 8.720 1.00 95.50 88 MET A CA 1
ATOM 722 C C . MET A 1 88 ? -0.669 9.994 9.431 1.00 95.50 88 MET A C 1
ATOM 724 O O . MET A 1 88 ? -0.973 10.964 10.124 1.00 95.50 88 MET A O 1
ATOM 728 N N . SER A 1 89 ? -1.512 8.974 9.264 1.00 88.62 89 SER A N 1
ATOM 729 C CA . SER A 1 89 ? -2.880 9.012 9.770 1.00 88.62 89 SER A CA 1
ATOM 730 C C . SER A 1 89 ? -2.984 8.491 11.205 1.00 88.62 89 SER A C 1
ATOM 732 O O . SER A 1 89 ? -3.072 7.290 11.451 1.00 88.62 89 SER A O 1
ATOM 734 N N . SER A 1 90 ? -3.048 9.413 12.167 1.00 79.12 90 SER A N 1
ATOM 735 C CA . SER A 1 90 ? -3.239 9.103 13.592 1.00 79.12 90 SER A CA 1
ATOM 736 C C . SER A 1 90 ? -4.678 8.693 13.946 1.00 79.12 90 SER A C 1
ATOM 738 O O . SER A 1 90 ? -4.898 7.902 14.864 1.00 79.12 90 SER A O 1
ATOM 740 N N . ASN A 1 91 ? -5.676 9.197 13.211 1.00 85.12 91 ASN A N 1
ATOM 741 C CA . ASN A 1 91 ? -7.088 8.908 13.463 1.00 85.12 91 ASN A CA 1
ATOM 742 C C . ASN A 1 91 ? -7.536 7.624 12.752 1.00 85.12 91 ASN A C 1
ATOM 744 O O . ASN A 1 91 ? -7.640 7.611 11.524 1.00 85.12 91 ASN A O 1
ATOM 748 N N . LYS A 1 92 ? -7.908 6.599 13.536 1.00 77.88 92 LYS A N 1
ATOM 749 C CA . LYS A 1 92 ? -8.396 5.278 13.089 1.00 77.88 92 LYS A CA 1
ATOM 750 C C . LYS A 1 92 ? -9.762 5.257 12.381 1.00 77.88 92 LYS A C 1
ATOM 752 O O . LYS A 1 92 ? -10.057 4.251 11.738 1.00 77.88 92 LYS A O 1
ATOM 757 N N . ASN A 1 93 ? -10.474 6.381 12.294 1.00 84.38 93 ASN A N 1
ATOM 758 C CA . ASN A 1 93 ? -11.727 6.494 11.530 1.00 84.38 93 ASN A CA 1
ATOM 759 C C . ASN A 1 93 ? -11.577 7.126 10.129 1.00 84.38 93 ASN A C 1
ATOM 761 O O . ASN A 1 93 ? -12.504 7.065 9.327 1.00 84.38 93 ASN A O 1
ATOM 765 N N . THR A 1 94 ? -10.433 7.733 9.799 1.00 89.19 94 THR A N 1
ATOM 766 C CA . THR A 1 94 ? -10.198 8.331 8.470 1.00 89.19 94 THR A CA 1
ATOM 767 C C . THR A 1 94 ? -10.052 7.293 7.344 1.00 89.19 94 THR A C 1
ATOM 769 O O . THR A 1 94 ? -9.262 6.363 7.428 1.00 89.19 94 THR A O 1
ATOM 772 N N . ILE A 1 95 ? -10.748 7.479 6.223 1.00 95.19 95 ILE A N 1
ATOM 773 C CA . ILE A 1 95 ? -10.554 6.640 5.027 1.00 95.19 95 ILE A CA 1
ATOM 774 C C . ILE A 1 95 ? -9.256 7.042 4.319 1.00 95.19 95 ILE A C 1
ATOM 776 O O . ILE A 1 95 ? -9.057 8.221 4.016 1.00 95.19 95 ILE A O 1
ATOM 780 N N . ILE A 1 96 ? -8.405 6.067 3.996 1.00 97.12 96 ILE A N 1
ATOM 781 C CA . ILE A 1 96 ? -7.183 6.301 3.216 1.00 97.12 96 ILE A CA 1
ATOM 782 C C . ILE A 1 96 ? -7.534 6.347 1.733 1.00 97.12 96 ILE A C 1
ATOM 784 O O . ILE A 1 96 ? -8.210 5.454 1.226 1.00 97.12 96 ILE A O 1
ATOM 788 N N . ARG A 1 97 ? -7.058 7.373 1.022 1.00 97.75 97 ARG A N 1
ATOM 789 C CA . ARG A 1 97 ? -7.276 7.529 -0.420 1.00 97.75 97 ARG A CA 1
ATOM 790 C C . ARG A 1 97 ? -5.943 7.595 -1.143 1.00 97.75 97 ARG A C 1
ATOM 792 O O . ARG A 1 97 ? -5.141 8.475 -0.854 1.00 97.75 97 ARG A O 1
ATOM 799 N N . ILE A 1 98 ? -5.728 6.683 -2.084 1.00 98.25 98 ILE A N 1
ATOM 800 C CA . ILE A 1 98 ? -4.559 6.702 -2.963 1.00 98.25 98 ILE A CA 1
ATOM 801 C C . ILE A 1 98 ? -4.989 6.732 -4.426 1.00 98.25 98 ILE A C 1
ATOM 803 O O . ILE A 1 98 ? -6.077 6.284 -4.796 1.00 98.25 98 ILE A O 1
ATOM 807 N N . PHE A 1 99 ? -4.103 7.230 -5.270 1.00 98.38 99 PHE A N 1
ATOM 808 C CA . PHE A 1 99 ? -4.306 7.317 -6.705 1.00 98.38 99 PHE A CA 1
ATOM 809 C C . PHE A 1 99 ? -3.136 6.669 -7.431 1.00 98.38 99 PHE A C 1
ATOM 811 O O . PHE A 1 99 ? -2.012 6.705 -6.939 1.00 98.38 99 PHE A O 1
ATOM 818 N N . LYS A 1 100 ? -3.394 6.094 -8.603 1.00 97.19 100 LYS A N 1
ATOM 819 C CA . LYS A 1 100 ? -2.397 5.473 -9.474 1.00 97.19 100 LYS A CA 1
ATOM 820 C C . LYS A 1 100 ? -2.633 5.892 -10.922 1.00 97.19 100 LYS A C 1
ATOM 822 O O . LYS A 1 100 ? -3.774 5.995 -11.380 1.00 97.19 100 LYS A O 1
ATOM 827 N N . ASN A 1 101 ? -1.548 6.122 -11.663 1.00 96.81 101 ASN A N 1
ATOM 828 C CA . ASN A 1 101 ? -1.618 6.497 -13.081 1.00 96.81 101 ASN A CA 1
ATOM 829 C C . ASN A 1 101 ? -1.835 5.307 -14.035 1.00 96.81 101 ASN A C 1
ATOM 831 O O . ASN A 1 101 ? -2.250 5.512 -15.173 1.00 96.81 101 ASN A O 1
ATOM 835 N N . LEU A 1 102 ? -1.560 4.079 -13.589 1.00 95.25 102 LEU A N 1
ATOM 836 C CA . LEU A 1 102 ? -1.791 2.824 -14.314 1.00 95.25 102 LEU A CA 1
ATOM 837 C C . LEU A 1 102 ? -2.861 1.985 -13.605 1.00 95.25 102 LEU A C 1
ATOM 839 O O . LEU A 1 102 ? -3.265 2.317 -12.496 1.00 95.25 102 LEU A O 1
ATOM 843 N N . ARG A 1 103 ? -3.320 0.899 -14.239 1.00 95.38 103 ARG A N 1
ATOM 844 C CA . ARG A 1 103 ? -4.159 -0.121 -13.583 1.00 95.38 103 ARG A CA 1
ATOM 845 C C . ARG A 1 103 ? -3.386 -0.739 -12.415 1.00 95.38 103 ARG A C 1
ATOM 847 O O . ARG A 1 103 ? -2.174 -0.945 -12.536 1.00 95.38 103 ARG A O 1
ATOM 854 N N . VAL A 1 104 ? -4.059 -1.008 -11.299 1.0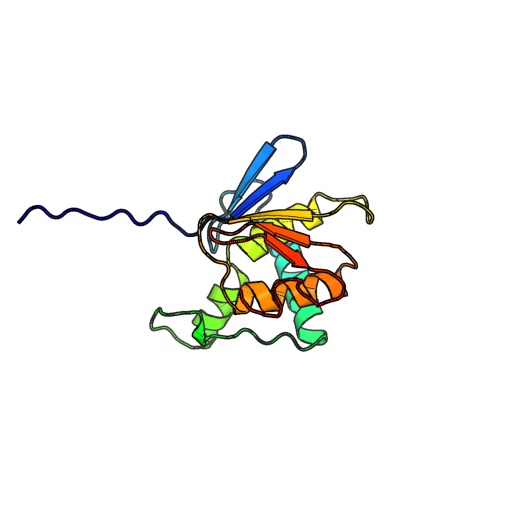0 96.88 104 VAL A N 1
ATOM 855 C CA . VAL A 1 104 ? -3.434 -1.702 -10.164 1.00 96.88 104 VAL A CA 1
ATOM 856 C C . VAL A 1 104 ? -3.071 -3.134 -10.577 1.00 96.88 104 VAL A C 1
ATOM 858 O O . VAL A 1 104 ? -3.810 -3.779 -11.322 1.00 96.88 104 VAL A O 1
ATOM 861 N N . CYS A 1 105 ? -1.906 -3.641 -10.164 1.00 96.62 105 CYS A N 1
ATOM 862 C CA . CYS A 1 105 ? -1.579 -5.046 -10.430 1.00 96.62 105 CYS A CA 1
ATOM 863 C C . CYS A 1 105 ? -2.336 -5.968 -9.461 1.00 96.62 105 CYS A C 1
ATOM 865 O O . CYS A 1 105 ? -2.710 -5.551 -8.362 1.00 96.62 105 CYS A O 1
ATOM 867 N N . GLY A 1 106 ? -2.544 -7.232 -9.845 1.00 97.44 106 GLY A N 1
ATOM 868 C CA . GLY A 1 106 ? -3.298 -8.176 -9.014 1.00 97.44 106 GLY A CA 1
ATOM 869 C C . GLY A 1 106 ? -2.626 -8.466 -7.667 1.00 97.44 106 GLY A C 1
ATOM 870 O O . GLY A 1 106 ? -3.317 -8.613 -6.661 1.00 97.44 106 GLY A O 1
ATOM 871 N N . ASP A 1 107 ? -1.290 -8.447 -7.610 1.00 98.12 107 ASP A N 1
ATOM 872 C CA . ASP A 1 107 ? -0.547 -8.569 -6.351 1.00 98.12 107 ASP A CA 1
ATOM 873 C C . ASP A 1 107 ? -0.824 -7.397 -5.393 1.00 98.12 107 ASP A C 1
ATOM 875 O O . ASP A 1 107 ? -1.184 -7.617 -4.236 1.00 98.12 107 ASP A O 1
ATOM 879 N N . CYS A 1 108 ? -0.725 -6.150 -5.872 1.00 98.44 108 CYS A N 1
ATOM 880 C CA . CYS A 1 108 ? -1.060 -4.970 -5.074 1.00 98.44 108 CYS A CA 1
ATOM 881 C C . CYS A 1 108 ? -2.528 -4.996 -4.653 1.00 98.44 108 CYS A C 1
ATOM 883 O O . CYS A 1 108 ? -2.818 -4.767 -3.484 1.00 98.44 108 CYS A O 1
ATOM 885 N N . HIS A 1 109 ? -3.446 -5.339 -5.558 1.00 98.38 109 HIS A N 1
ATOM 886 C CA . HIS A 1 109 ? -4.864 -5.481 -5.236 1.00 98.38 109 HIS A CA 1
ATOM 887 C C . HIS A 1 109 ? -5.094 -6.484 -4.090 1.00 98.38 109 HIS A C 1
ATOM 889 O O . HIS A 1 109 ? -5.791 -6.182 -3.120 1.00 98.38 109 HIS A O 1
ATOM 895 N N . SER A 1 110 ? -4.455 -7.656 -4.159 1.00 98.44 110 SER A N 1
ATOM 896 C CA . SER A 1 110 ? -4.500 -8.665 -3.099 1.00 98.44 110 SER A CA 1
ATOM 897 C C . SER A 1 110 ? -3.905 -8.143 -1.790 1.00 98.44 110 SER A C 1
ATOM 899 O O . SER A 1 110 ? -4.556 -8.203 -0.748 1.00 98.44 110 SER A O 1
ATOM 901 N N . TRP A 1 111 ? -2.711 -7.551 -1.836 1.00 98.62 111 TRP A N 1
ATOM 902 C CA . TRP A 1 111 ? -2.039 -7.000 -0.659 1.00 98.62 111 TRP A CA 1
ATOM 903 C C . TRP A 1 111 ? -2.888 -5.944 0.060 1.00 98.62 111 TRP A C 1
ATOM 905 O O . TRP A 1 111 ? -3.010 -5.998 1.283 1.00 98.62 111 TRP A O 1
ATOM 915 N N . ILE A 1 112 ? -3.536 -5.030 -0.675 1.00 98.62 112 ILE A N 1
ATOM 916 C CA . ILE A 1 112 ? -4.389 -3.982 -0.089 1.00 98.62 112 ILE A CA 1
ATOM 917 C C . ILE A 1 112 ? -5.548 -4.602 0.698 1.00 98.62 112 ILE A C 1
ATOM 919 O O . ILE A 1 112 ? -5.821 -4.163 1.817 1.00 98.62 112 ILE A O 1
ATOM 923 N N . LYS A 1 113 ? -6.175 -5.674 0.186 1.00 98.69 113 LYS A N 1
ATOM 924 C CA . LYS A 1 113 ? -7.192 -6.430 0.938 1.00 98.69 113 LYS A CA 1
ATOM 925 C C . LYS A 1 113 ? -6.639 -6.874 2.298 1.00 98.69 113 LYS A C 1
ATOM 927 O O . LYS A 1 113 ? -7.232 -6.565 3.331 1.00 98.69 113 LYS A O 1
ATOM 932 N N . PHE A 1 114 ? -5.471 -7.511 2.343 1.00 98.69 114 PHE A N 1
ATOM 933 C CA . PHE A 1 114 ? -4.870 -7.912 3.621 1.00 98.69 114 PHE A CA 1
ATOM 934 C C . PHE A 1 114 ? -4.538 -6.725 4.530 1.00 98.69 114 PHE A C 1
ATOM 936 O O . PHE A 1 114 ? -4.758 -6.805 5.739 1.00 98.69 114 PHE A O 1
ATOM 943 N N . VAL A 1 115 ? -4.068 -5.607 3.975 1.00 98.50 115 VAL A N 1
ATOM 944 C CA . VAL A 1 115 ? -3.787 -4.400 4.764 1.00 98.50 115 VAL A CA 1
ATOM 945 C C . VAL A 1 115 ? -5.046 -3.865 5.436 1.00 98.50 115 VAL A C 1
ATOM 947 O O . VAL A 1 115 ? -4.967 -3.480 6.602 1.00 98.50 115 VAL A O 1
ATOM 950 N N . THR A 1 116 ? -6.211 -3.893 4.779 1.00 98.12 116 THR A N 1
ATOM 951 C CA . THR A 1 116 ? -7.464 -3.465 5.433 1.00 98.12 116 THR A CA 1
ATOM 952 C C . THR A 1 116 ? -7.800 -4.328 6.653 1.00 98.12 116 THR A C 1
ATOM 954 O O . THR A 1 116 ? -8.169 -3.780 7.686 1.00 98.12 116 THR A O 1
ATOM 957 N N . LYS A 1 117 ? -7.541 -5.647 6.606 1.00 97.75 117 LYS A N 1
ATOM 958 C CA . LYS A 1 117 ? -7.693 -6.546 7.768 1.00 97.75 117 LYS A CA 1
ATOM 959 C C . LYS A 1 117 ? -6.689 -6.245 8.881 1.00 97.75 117 LYS A C 1
ATOM 961 O O . LYS A 1 117 ? -7.056 -6.203 10.048 1.00 97.75 117 LYS A O 1
ATOM 966 N N . VAL A 1 118 ? -5.420 -6.031 8.527 1.00 96.62 118 VAL A N 1
ATOM 967 C CA . VAL A 1 118 ? -4.342 -5.756 9.496 1.00 96.62 118 VAL A CA 1
ATOM 968 C C . VAL A 1 118 ? -4.526 -4.415 10.200 1.00 96.62 118 VAL A C 1
ATOM 970 O O . VAL A 1 118 ? -4.228 -4.284 11.386 1.00 96.62 118 VAL A O 1
ATOM 973 N N . SER A 1 119 ? -4.940 -3.396 9.454 1.00 95.25 119 SER A N 1
ATOM 974 C CA . SER A 1 119 ? -5.025 -2.026 9.958 1.00 95.25 119 SER A CA 1
ATOM 975 C C . SER A 1 119 ? -6.403 -1.679 10.524 1.00 95.25 119 SER A C 1
ATOM 977 O O . SER A 1 119 ? -6.498 -0.741 11.314 1.00 95.25 119 SER A O 1
ATOM 979 N N . GLY A 1 120 ? -7.455 -2.415 10.142 1.00 95.00 120 GLY A N 1
ATOM 980 C CA . GLY A 1 120 ? -8.848 -2.054 10.420 1.00 95.00 120 GLY A CA 1
ATOM 981 C C . GLY A 1 120 ? -9.294 -0.802 9.657 1.00 95.00 120 GLY A C 1
ATOM 982 O O . GLY A 1 120 ? -10.166 -0.075 10.124 1.00 95.00 120 GLY A O 1
ATOM 983 N N . ARG A 1 121 ? -8.639 -0.491 8.531 1.00 95.38 121 ARG A N 1
ATOM 984 C CA . ARG A 1 121 ? -8.819 0.757 7.778 1.00 95.38 121 ARG A CA 1
ATOM 985 C C . ARG A 1 121 ? -9.461 0.489 6.434 1.00 95.38 121 ARG A C 1
ATOM 987 O O . ARG A 1 121 ? -9.031 -0.405 5.708 1.00 95.38 121 ARG A O 1
ATOM 994 N N . GLU A 1 122 ? -10.420 1.331 6.074 1.00 97.38 122 GLU A N 1
ATOM 995 C CA . GLU A 1 122 ? -10.916 1.403 4.704 1.00 97.38 122 GLU A CA 1
ATOM 996 C C . GLU A 1 122 ? -9.895 2.120 3.817 1.00 97.38 122 GLU A C 1
ATOM 998 O O . GLU A 1 122 ? -9.344 3.168 4.182 1.00 97.38 122 GLU A O 1
ATOM 1003 N N . ILE A 1 123 ? -9.650 1.548 2.638 1.00 98.44 123 ILE A N 1
ATOM 1004 C CA . ILE A 1 123 ? -8.748 2.106 1.631 1.00 98.44 123 ILE A CA 1
ATOM 1005 C C . ILE A 1 123 ? -9.534 2.258 0.335 1.00 98.44 123 ILE A C 1
ATOM 1007 O O . ILE A 1 123 ? -10.144 1.308 -0.147 1.00 98.44 123 ILE A O 1
ATOM 1011 N N . ILE A 1 124 ? -9.500 3.447 -0.254 1.00 98.38 124 ILE A N 1
ATOM 1012 C CA . ILE A 1 124 ? -10.013 3.702 -1.597 1.00 98.38 124 ILE A CA 1
ATOM 1013 C C . ILE A 1 124 ? -8.813 3.941 -2.507 1.00 98.38 124 ILE A C 1
ATOM 1015 O O . ILE A 1 124 ? -8.046 4.879 -2.291 1.00 98.38 124 ILE A O 1
ATOM 1019 N N . ALA A 1 125 ? -8.658 3.111 -3.534 1.00 98.31 125 ALA A N 1
ATOM 1020 C CA . ALA A 1 125 ? -7.644 3.308 -4.561 1.00 98.31 125 ALA A CA 1
ATOM 1021 C C . ALA A 1 125 ? -8.300 3.648 -5.899 1.00 98.31 125 ALA A C 1
ATOM 1023 O O . ALA A 1 125 ? -9.099 2.870 -6.416 1.00 98.31 125 ALA A O 1
ATOM 1024 N N . ARG A 1 126 ? -7.947 4.794 -6.483 1.00 97.94 126 ARG A N 1
ATOM 1025 C CA . ARG A 1 126 ? -8.317 5.133 -7.861 1.00 97.94 126 ARG A CA 1
ATOM 1026 C C . ARG A 1 126 ? -7.160 4.789 -8.777 1.00 97.94 126 ARG A C 1
ATOM 1028 O O . ARG A 1 126 ? -6.096 5.390 -8.667 1.00 97.94 126 ARG A O 1
ATOM 1035 N N . ASP A 1 127 ? -7.373 3.891 -9.722 1.00 97.06 127 ASP A N 1
ATOM 1036 C CA . ASP A 1 127 ? -6.378 3.561 -10.738 1.00 97.06 127 ASP A CA 1
ATOM 1037 C C . ASP A 1 127 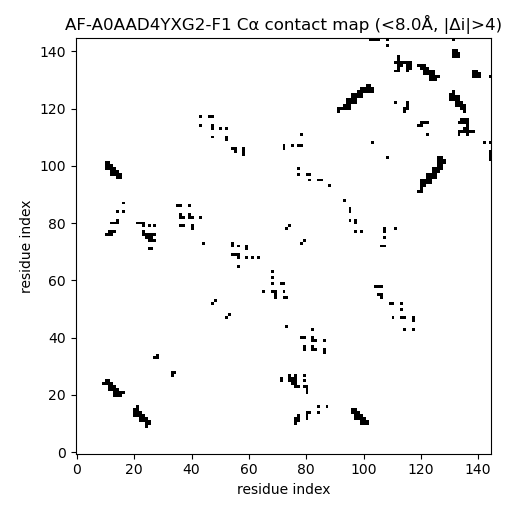? -6.752 4.159 -12.109 1.00 97.06 127 ASP A C 1
ATOM 1039 O O . ASP A 1 127 ? -7.665 4.980 -12.224 1.00 97.06 127 ASP A O 1
ATOM 1043 N N . ALA A 1 128 ? -6.046 3.787 -13.177 1.00 95.31 128 ALA A N 1
ATOM 1044 C CA . ALA A 1 128 ? -6.339 4.300 -14.520 1.00 95.31 128 ALA A CA 1
ATOM 1045 C C . ALA A 1 128 ? -7.722 3.908 -15.081 1.00 95.31 128 ALA A C 1
ATOM 1047 O O . ALA A 1 128 ? -8.131 4.444 -16.113 1.00 95.31 128 ALA A O 1
ATOM 1048 N N . LYS A 1 129 ? -8.410 2.934 -14.477 1.00 94.44 129 LYS A N 1
ATOM 1049 C CA . LYS A 1 129 ? -9.636 2.321 -14.997 1.00 94.44 129 LYS A CA 1
ATOM 1050 C C . LYS A 1 129 ? -10.842 2.519 -14.089 1.00 94.44 129 LYS A C 1
ATOM 1052 O O . LYS A 1 129 ? -11.940 2.652 -14.620 1.00 94.44 129 LYS A O 1
ATOM 1057 N N . ARG A 1 130 ?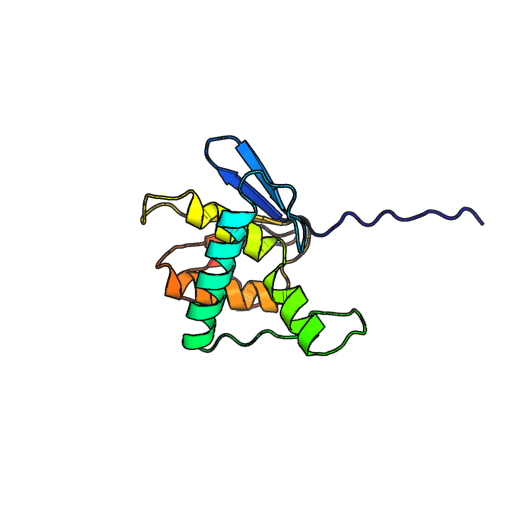 -10.676 2.482 -12.765 1.00 94.88 130 ARG A N 1
ATOM 1058 C CA . ARG A 1 130 ? -11.794 2.471 -11.812 1.00 94.88 130 ARG A CA 1
ATOM 1059 C C . ARG A 1 130 ? -11.378 2.881 -10.401 1.00 94.88 130 ARG A C 1
ATOM 1061 O O . ARG A 1 130 ? -10.206 3.103 -10.099 1.00 94.88 130 ARG A O 1
ATOM 1068 N N . PHE A 1 131 ? -12.384 2.962 -9.539 1.00 97.38 131 PHE A N 1
ATOM 1069 C CA . PHE A 1 131 ? -12.207 3.015 -8.097 1.00 97.38 131 PHE A CA 1
ATOM 1070 C C . PHE A 1 131 ? -12.311 1.608 -7.515 1.00 97.38 131 PHE A C 1
ATOM 1072 O O . PHE A 1 131 ? -13.183 0.826 -7.892 1.00 97.38 131 PHE A O 1
ATOM 1079 N N . HIS A 1 132 ? -11.425 1.323 -6.572 1.00 98.38 132 HIS A N 1
ATOM 1080 C CA . HIS A 1 132 ? -11.400 0.115 -5.768 1.00 98.38 132 HIS A CA 1
ATOM 1081 C C . HIS A 1 132 ? -11.659 0.521 -4.322 1.00 98.38 132 HIS A C 1
ATOM 1083 O O . HIS A 1 132 ? -10.852 1.230 -3.721 1.00 98.38 132 HIS A O 1
ATOM 1089 N N . HIS A 1 133 ? -12.798 0.108 -3.775 1.00 98.44 133 HIS A N 1
ATOM 1090 C CA . HIS A 1 133 ? -13.109 0.293 -2.356 1.00 98.44 133 HIS A CA 1
ATOM 1091 C C . HIS A 1 133 ? -12.762 -0.987 -1.610 1.00 98.44 133 HIS A C 1
ATOM 1093 O O . HIS A 1 133 ? -13.415 -2.010 -1.833 1.00 98.44 133 HIS A O 1
ATOM 1099 N N . PHE A 1 134 ? -11.745 -0.913 -0.756 1.00 98.56 134 PHE A N 1
ATOM 1100 C CA . PHE A 1 134 ? -11.260 -2.016 0.056 1.00 98.56 134 PHE A CA 1
ATOM 1101 C C . PHE A 1 134 ? -11.731 -1.874 1.500 1.00 98.56 134 PHE A C 1
ATOM 1103 O O . PHE A 1 134 ? -11.532 -0.828 2.127 1.00 98.56 134 PHE A O 1
ATOM 1110 N N . LYS A 1 135 ? -12.306 -2.951 2.034 1.00 98.00 135 LYS A N 1
ATOM 1111 C CA . LYS A 1 135 ? -12.778 -3.038 3.418 1.00 98.00 135 LYS A CA 1
ATOM 1112 C C . LYS A 1 135 ? -12.786 -4.492 3.880 1.00 98.00 135 LYS A C 1
ATOM 1114 O O . LYS A 1 135 ? -13.220 -5.362 3.131 1.00 98.00 135 LYS A O 1
ATOM 1119 N N . ASP A 1 136 ? -12.286 -4.747 5.089 1.00 97.00 136 ASP A N 1
ATOM 1120 C CA . ASP A 1 136 ? -12.293 -6.064 5.750 1.00 97.00 136 ASP A CA 1
ATOM 1121 C C . ASP A 1 136 ? -11.768 -7.223 4.873 1.00 97.00 136 ASP A C 1
ATOM 1123 O O . ASP A 1 136 ? -12.177 -8.381 4.965 1.00 97.00 136 ASP A O 1
ATOM 1127 N N . GLY A 1 137 ? -10.798 -6.908 4.012 1.00 97.62 137 GLY A N 1
ATOM 1128 C CA . GLY A 1 137 ? -10.164 -7.824 3.067 1.00 97.62 137 GLY A CA 1
ATOM 1129 C C . GLY A 1 137 ? -10.988 -8.201 1.849 1.00 97.62 137 GLY A C 1
ATOM 1130 O O . GLY A 1 137 ? -10.658 -9.177 1.178 1.00 97.62 137 GLY A O 1
ATOM 1131 N N . LEU A 1 138 ? -12.003 -7.410 1.531 1.00 98.19 138 LEU A N 1
ATOM 1132 C CA . LEU A 1 138 ? -12.754 -7.473 0.289 1.00 98.19 138 LEU A CA 1
ATOM 1133 C C . LEU A 1 138 ? -12.513 -6.206 -0.526 1.00 98.19 138 LEU A C 1
ATOM 1135 O O . LEU A 1 138 ? -12.165 -5.157 0.017 1.00 98.19 138 LEU A O 1
ATOM 1139 N N . CYS A 1 139 ? -12.710 -6.313 -1.838 1.00 98.38 139 CYS A N 1
ATOM 1140 C CA . CYS A 1 139 ? -12.768 -5.168 -2.731 1.00 98.38 139 CYS A CA 1
ATOM 1141 C C . CYS A 1 139 ? -14.104 -5.163 -3.472 1.00 98.38 139 CYS A C 1
ATOM 1143 O O . CYS A 1 139 ? -14.539 -6.191 -3.990 1.00 98.38 139 CYS A O 1
ATOM 1145 N N . SER A 1 140 ? -14.716 -3.988 -3.576 1.00 97.62 140 SER A N 1
ATOM 1146 C CA . SER A 1 140 ? -15.946 -3.752 -4.350 1.00 97.62 140 SER A CA 1
ATOM 1147 C C . SER A 1 140 ? -15.861 -4.152 -5.829 1.00 97.62 140 SER A C 1
ATOM 1149 O O . SER A 1 140 ? -16.897 -4.381 -6.443 1.00 97.62 140 SER A O 1
ATOM 1151 N N . CYS A 1 141 ? -14.664 -4.269 -6.415 1.00 96.50 141 CYS A N 1
ATOM 1152 C CA . CYS A 1 141 ? -14.508 -4.663 -7.817 1.00 96.50 141 CYS A CA 1
ATOM 1153 C C . CYS A 1 141 ? -14.648 -6.176 -8.066 1.00 96.50 141 CYS A C 1
ATOM 1155 O O . CYS A 1 141 ? -14.559 -6.589 -9.218 1.00 96.50 141 CYS A O 1
ATOM 1157 N N . GLY A 1 142 ? -14.825 -7.005 -7.026 1.00 92.38 142 GLY A N 1
ATOM 1158 C CA . GLY A 1 142 ? -14.991 -8.458 -7.171 1.00 92.38 142 GLY A CA 1
ATOM 1159 C C . GLY A 1 142 ? -13.766 -9.164 -7.757 1.00 92.38 142 GLY A C 1
ATOM 1160 O O . GLY A 1 142 ? -13.919 -10.092 -8.542 1.00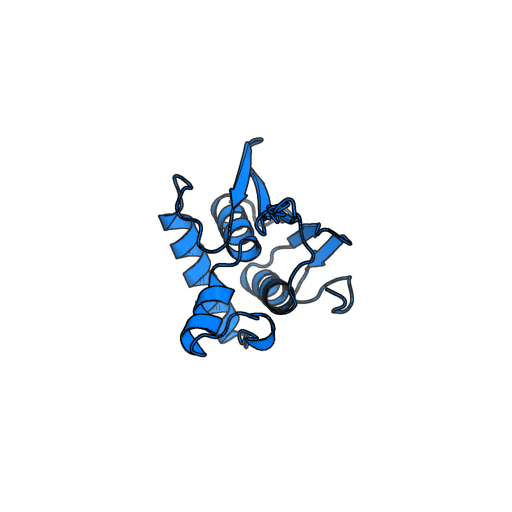 92.38 142 GLY A O 1
ATOM 1161 N N . ASP A 1 143 ? -12.564 -8.680 -7.431 1.00 91.50 143 ASP A N 1
ATOM 1162 C CA . ASP A 1 143 ? -11.290 -9.138 -8.005 1.00 91.50 143 ASP A CA 1
ATOM 1163 C C . ASP A 1 143 ? -11.149 -8.891 -9.515 1.00 91.50 143 ASP A C 1
ATOM 1165 O O . ASP A 1 143 ? -10.311 -9.487 -10.179 1.00 91.50 143 ASP A O 1
ATOM 1169 N N . TYR A 1 144 ? -11.886 -7.928 -10.064 1.00 84.69 144 TYR A N 1
ATOM 1170 C CA . TYR A 1 144 ? -11.556 -7.316 -11.346 1.00 84.69 144 TYR A CA 1
ATOM 1171 C C . TYR A 1 144 ? -10.687 -6.079 -11.076 1.00 84.69 144 TYR A C 1
ATOM 1173 O O . TYR A 1 144 ? -11.180 -4.943 -11.116 1.00 84.69 144 TYR A O 1
ATOM 1181 N N . TRP A 1 145 ? -9.409 -6.329 -10.744 1.00 83.81 145 TRP A N 1
ATOM 1182 C CA . TRP A 1 145 ? -8.372 -5.292 -10.599 1.00 83.81 145 TRP A CA 1
ATOM 1183 C C . TRP A 1 145 ? -8.227 -4.472 -11.878 1.00 83.81 145 TRP A C 1
ATOM 1185 O O . TRP A 1 145 ? -8.630 -4.970 -12.946 1.00 83.81 145 TRP A O 1
#

Radius of gyration: 15.18 Å; Cα contacts (8 Å, |Δi|>4): 236; chains: 1; bounding box: 31×35×53 Å

Organism: Prunus dulcis (NCBI:txid3755)

Nearest PDB structures (foldseek):
  7w86-assembly1_A  TM=9.280E-01  e=1.729E-11  Arabidopsis thaliana
  7o4e-assembly2_B-2  TM=8.537E-01  e=1.914E-10  Arabidopsis thaliana
  7o4e-assembly1_A-2  TM=8.176E-01  e=1.702E-10  Arabidopsis thaliana
  7o4f-assembly2_D  TM=7.895E-01  e=2.420E-10  Arabidopsis thaliana
  7jtu-assembly1_A  TM=6.611E-01  e=3.681E-03  Pseudomonas syringae

pLDDT: mean 93.22, std 11.23, range [40.16, 98.69]

Mean predicted aligned error: 4.35 Å

Secondary structure (DSSP, 8-state):
-------PPP--EEEEETTEEEEE-TT---STTHHHHHHHHHHHHHHHHHTT----GGG--S---HHHHHHHHHT-HHHHHHHHHHHH---TTSPEEEEESSPPPHHHHHHHHHHHHHHT--EEEE-SS-EEEEETTEETTTT--

InterPro domains:
  IPR032867 DYW domain [PF14432] (52-145)
  IPR046849 E2 motif [PF20430] (21-45)

Sequence (145 aa):
MRDLKFKKNPAMSWVDVDREVHTFMAGDLSHPRSREINETLEKLIGKVKLLGYVPDTRFVLQDMDEELKKRSLYYHSEKLAISFALLMSSNKNTIIRIFKNLRVCGDCHSWIKFVTKVSGREIIARDAKRFHHFKDGLCSCGDYW

Foldseek 3Di:
DDPPPPPDDAKKKWFQDPNDIDIDGQVDQPDPCSVQLVVLLVVLVVQLVVVPQDADLVLPPDPDDPVVSSVSLSRHNLSSNVSVQLVRDPDLADATEMEIAADDTLSSVQSVLSSCLVSVHWYWYHYNPGIWTHHNSDTPVRSPD